Protein AF-A0A7S3B4L1-F1 (afdb_monomer)

Sequence (100 aa):
MALTSVAMGAARWLTVKEYSSSAACYEQLQALGLVVFAACPPPATGGGVAEKGTDHSAGVQPSSATPIGELPFSSGRGAALVFGDETNGVSNRWLEAADA

Radius of gyration: 16.6 Å; Cα contacts (8 Å, |Δi|>4): 80; chains: 1; bounding box: 44×28×44 Å

Secondary structure (DSSP, 8-state):
-----TTTTGGGTS-----SSHHHHHHHHHHTTPEEEE--PPP--S-S---S-----SSS-GGGPPPGGGS-GGGSS-EEEE--BTTTBS-HHHHHHS--

Structure (mmCIF, N/CA/C/O backbone):
data_AF-A0A7S3B4L1-F1
#
_entry.id   AF-A0A7S3B4L1-F1
#
loop_
_atom_site.group_PDB
_atom_site.id
_atom_site.type_symbol
_atom_site.label_atom_id
_atom_site.label_alt_id
_atom_site.label_comp_id
_atom_site.label_asym_id
_atom_site.label_entity_id
_atom_site.label_seq_id
_atom_site.pdbx_PDB_ins_code
_atom_site.Cartn_x
_atom_site.Cartn_y
_atom_site.Cartn_z
_atom_site.occupancy
_atom_site.B_iso_or_equiv
_atom_site.auth_seq_id
_atom_site.auth_comp_id
_atom_site.auth_asym_id
_atom_site.auth_atom_id
_atom_site.pdbx_PDB_model_num
ATOM 1 N N . MET A 1 1 ? -7.850 4.951 -31.171 1.00 40.94 1 MET A N 1
ATOM 2 C CA . MET A 1 1 ? -7.089 3.748 -30.779 1.00 40.94 1 MET A CA 1
ATOM 3 C C . MET A 1 1 ? -7.523 3.420 -29.359 1.00 40.94 1 MET A C 1
ATOM 5 O O . MET A 1 1 ? -7.224 4.196 -28.464 1.00 40.94 1 MET A O 1
ATOM 9 N N . ALA A 1 2 ? -8.376 2.412 -29.168 1.00 44.69 2 ALA A N 1
ATOM 10 C CA . ALA A 1 2 ? -8.849 2.059 -27.832 1.00 44.69 2 ALA A CA 1
ATOM 11 C C . ALA A 1 2 ? -7.685 1.396 -27.089 1.00 44.69 2 ALA A C 1
ATOM 13 O O . ALA A 1 2 ? -7.236 0.330 -27.501 1.00 44.69 2 ALA A O 1
ATOM 14 N N . LEU A 1 3 ? -7.164 2.053 -26.050 1.00 51.09 3 LEU A N 1
ATOM 15 C CA . LEU A 1 3 ? -6.231 1.431 -25.116 1.00 51.09 3 LEU A CA 1
ATOM 16 C C . LEU A 1 3 ? -6.946 0.213 -24.528 1.00 51.09 3 LEU A C 1
ATOM 18 O O . LEU A 1 3 ? -7.902 0.352 -23.765 1.00 51.09 3 LEU A O 1
ATOM 22 N N . THR A 1 4 ? -6.537 -0.983 -24.943 1.00 56.41 4 THR A N 1
ATOM 23 C CA . THR A 1 4 ? -6.956 -2.227 -24.304 1.00 56.41 4 THR A CA 1
ATOM 24 C C . THR A 1 4 ? -6.561 -2.120 -22.842 1.00 56.41 4 THR A C 1
ATOM 26 O O . THR A 1 4 ? -5.376 -2.046 -22.522 1.00 56.41 4 THR A O 1
ATOM 29 N N . SER A 1 5 ? -7.557 -2.025 -21.964 1.00 68.12 5 SER A N 1
ATOM 30 C CA . SER A 1 5 ? -7.335 -1.929 -20.527 1.00 68.12 5 SER A CA 1
ATOM 31 C C . SER A 1 5 ? -6.488 -3.120 -20.071 1.00 68.12 5 SER A C 1
ATOM 33 O O . SER A 1 5 ? -6.937 -4.263 -20.135 1.00 68.12 5 SER A O 1
ATOM 35 N N . VAL A 1 6 ? -5.267 -2.848 -19.597 1.00 82.44 6 VAL A N 1
ATOM 36 C CA . VAL A 1 6 ? -4.331 -3.854 -19.053 1.00 82.44 6 VAL A CA 1
ATOM 37 C C . VAL A 1 6 ? -4.903 -4.523 -17.793 1.00 82.44 6 VAL A C 1
ATOM 39 O O . VAL A 1 6 ? -4.434 -5.567 -17.360 1.00 82.44 6 VAL A O 1
ATOM 42 N N . ALA A 1 7 ? -5.976 -3.966 -17.226 1.00 80.94 7 ALA A N 1
ATOM 43 C CA . ALA A 1 7 ? -6.587 -4.448 -15.999 1.00 80.94 7 ALA A CA 1
ATOM 44 C C . ALA A 1 7 ? -7.243 -5.835 -16.119 1.00 80.94 7 ALA A C 1
ATOM 46 O O . ALA A 1 7 ? -7.614 -6.384 -15.090 1.00 80.94 7 ALA A O 1
ATOM 47 N N . MET A 1 8 ? -7.442 -6.397 -17.323 1.00 86.31 8 MET A N 1
ATOM 48 C CA . MET A 1 8 ? -7.994 -7.755 -17.524 1.00 86.31 8 MET A CA 1
ATOM 49 C C . MET A 1 8 ? -9.276 -8.045 -16.703 1.00 86.31 8 MET A C 1
ATOM 51 O O . MET A 1 8 ? -9.523 -9.166 -16.269 1.00 86.31 8 MET A O 1
ATOM 55 N N . GLY A 1 9 ? -10.104 -7.020 -16.463 1.00 88.81 9 GLY A N 1
ATOM 56 C CA . GLY A 1 9 ? -11.327 -7.109 -15.652 1.00 88.81 9 GLY A CA 1
ATOM 57 C C . GLY A 1 9 ? -11.173 -6.793 -14.156 1.00 88.81 9 GLY A C 1
ATOM 58 O O . GLY A 1 9 ? -12.191 -6.621 -13.488 1.00 88.81 9 GLY A O 1
ATOM 59 N N . ALA A 1 10 ? -9.956 -6.625 -13.630 1.00 88.12 10 ALA A N 1
ATOM 60 C CA . ALA A 1 10 ? -9.693 -6.279 -12.227 1.00 88.12 10 ALA A CA 1
ATOM 61 C C . ALA A 1 10 ? -10.344 -4.954 -11.803 1.00 88.12 10 ALA A C 1
ATOM 63 O O . ALA A 1 10 ? -10.829 -4.832 -10.682 1.00 88.12 10 ALA A O 1
ATOM 64 N N . ALA A 1 11 ? -10.461 -3.998 -12.730 1.00 86.69 11 ALA A N 1
ATOM 65 C CA . ALA A 1 11 ? -11.135 -2.718 -12.498 1.00 86.69 11 ALA A CA 1
ATOM 66 C C . ALA A 1 11 ? -12.616 -2.855 -12.081 1.00 86.69 11 ALA A C 1
ATOM 68 O O . ALA A 1 11 ? -13.206 -1.898 -11.599 1.00 86.69 11 ALA A O 1
ATOM 69 N N . ARG A 1 12 ? -13.232 -4.033 -12.259 1.00 88.38 12 ARG A N 1
ATOM 70 C CA . ARG A 1 12 ? -14.604 -4.318 -11.804 1.00 88.38 12 ARG A CA 1
ATOM 71 C C . ARG A 1 12 ? -14.686 -4.737 -10.334 1.00 88.38 12 ARG A C 1
ATOM 73 O O . ARG A 1 12 ? -15.778 -4.737 -9.779 1.00 88.38 12 ARG A O 1
ATOM 80 N N . TRP A 1 13 ? -13.562 -5.135 -9.743 1.00 92.88 13 TRP A N 1
ATOM 81 C CA . TRP A 1 13 ? -13.483 -5.738 -8.408 1.00 92.88 13 TRP A CA 1
ATOM 82 C C . TRP A 1 13 ? -12.625 -4.925 -7.439 1.00 92.88 13 TRP A C 1
ATOM 84 O O . TRP A 1 13 ? -12.703 -5.134 -6.232 1.00 92.88 13 TRP A O 1
ATOM 94 N N . LEU A 1 14 ? -11.808 -4.010 -7.963 1.00 91.56 14 LEU A N 1
ATOM 95 C CA . LEU A 1 14 ? -10.913 -3.161 -7.190 1.00 91.56 14 LEU A CA 1
ATOM 96 C C . LEU A 1 14 ? -11.391 -1.712 -7.211 1.00 91.56 14 LEU A C 1
ATOM 98 O O . LEU A 1 14 ? -11.725 -1.168 -8.264 1.00 91.56 14 LEU A O 1
ATOM 102 N N . THR A 1 15 ? -11.355 -1.074 -6.046 1.00 92.75 15 THR A N 1
ATOM 103 C CA . THR A 1 15 ? -11.580 0.365 -5.922 1.00 92.75 15 THR A CA 1
ATOM 104 C C . THR A 1 15 ? -10.269 1.097 -6.164 1.00 92.75 15 THR A C 1
ATOM 106 O O . THR A 1 15 ? -9.310 0.922 -5.416 1.00 92.75 15 THR A O 1
ATOM 109 N N . VAL A 1 16 ? -10.245 1.957 -7.179 1.00 91.25 16 VAL A N 1
ATOM 110 C CA . VAL A 1 16 ? -9.152 2.908 -7.398 1.00 91.25 16 VAL A CA 1
ATOM 111 C C . VAL A 1 16 ? -9.580 4.254 -6.829 1.00 91.25 16 VAL A C 1
ATOM 113 O O . VAL A 1 16 ? -10.643 4.766 -7.179 1.00 91.25 16 VAL A O 1
ATOM 116 N N . LYS A 1 17 ? -8.767 4.816 -5.933 1.00 94.19 17 LYS A N 1
ATOM 117 C CA . LYS A 1 17 ? -8.995 6.138 -5.347 1.00 94.19 17 LYS A CA 1
ATOM 118 C C . LYS A 1 17 ? -7.788 7.024 -5.608 1.00 94.19 17 LYS A C 1
ATOM 120 O O . LYS A 1 17 ? -6.679 6.701 -5.191 1.00 94.19 17 LYS A O 1
ATOM 125 N N . GLU A 1 18 ? -8.032 8.147 -6.266 1.00 95.06 18 GLU A N 1
ATOM 126 C CA . GLU A 1 18 ? -7.035 9.190 -6.474 1.00 95.06 18 GLU A CA 1
ATOM 127 C C . GLU A 1 18 ? -7.046 10.168 -5.297 1.00 95.06 18 GLU A C 1
ATOM 129 O O . GLU A 1 18 ? -8.099 10.509 -4.752 1.00 95.06 18 GLU A O 1
ATOM 134 N N . TYR A 1 19 ? -5.858 10.617 -4.903 1.00 95.19 19 TYR A N 1
ATOM 135 C CA . TYR A 1 19 ? -5.670 11.598 -3.841 1.00 95.19 19 TYR A CA 1
ATOM 136 C C . TYR A 1 19 ? -5.051 12.863 -4.425 1.00 95.19 19 TYR A C 1
ATOM 138 O O . TYR A 1 19 ? -4.197 12.798 -5.305 1.00 95.19 19 TYR A O 1
ATOM 146 N N . SER A 1 20 ? -5.452 14.022 -3.901 1.00 94.69 20 SER A N 1
ATOM 147 C CA . SER A 1 20 ? -4.927 15.325 -4.330 1.00 94.69 20 SER A CA 1
ATOM 148 C C . SER A 1 20 ? -3.451 15.527 -3.979 1.00 94.69 20 SER A C 1
ATOM 150 O O . SER A 1 20 ? -2.783 16.372 -4.571 1.00 94.69 20 SER A O 1
ATOM 152 N N . SER A 1 21 ? -2.937 14.772 -3.005 1.00 93.88 21 SER A N 1
ATOM 153 C CA . SER A 1 21 ? -1.526 14.753 -2.634 1.00 93.88 21 SER A CA 1
ATOM 154 C C . SER A 1 21 ? -1.148 13.439 -1.950 1.00 93.88 21 SER A C 1
ATOM 156 O O . SER A 1 21 ? -2.000 12.728 -1.410 1.00 93.88 21 SER A O 1
ATOM 158 N N . SER A 1 22 ? 0.153 13.143 -1.914 1.00 90.56 22 SER A N 1
ATOM 159 C CA . SER A 1 22 ? 0.687 12.006 -1.161 1.00 90.56 22 SER A CA 1
ATOM 160 C C . SER A 1 22 ? 0.444 12.128 0.347 1.00 90.56 22 SER A C 1
ATOM 162 O O . SER A 1 22 ? 0.190 11.121 0.998 1.00 90.56 22 SER A O 1
ATOM 164 N N . ALA A 1 23 ? 0.464 13.351 0.891 1.00 91.12 23 ALA A N 1
ATOM 165 C CA . ALA A 1 23 ? 0.182 13.609 2.302 1.00 91.12 23 ALA A CA 1
ATOM 166 C C . ALA A 1 23 ? -1.271 13.260 2.658 1.00 91.12 23 ALA A C 1
ATOM 168 O O . ALA A 1 23 ? -1.506 12.540 3.620 1.00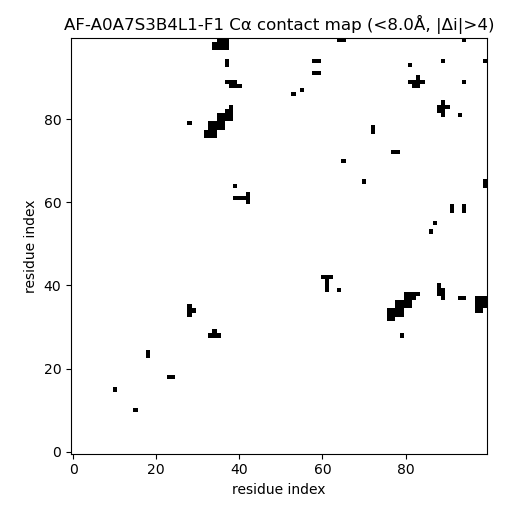 91.12 23 ALA A O 1
ATOM 169 N N . ALA A 1 24 ? -2.233 13.670 1.822 1.00 94.25 24 ALA A N 1
ATOM 170 C CA . ALA A 1 24 ? -3.642 13.323 2.013 1.00 94.25 24 ALA A CA 1
ATOM 171 C C . ALA A 1 24 ? -3.888 11.804 1.941 1.00 94.25 24 ALA A C 1
ATOM 173 O O . ALA A 1 24 ? -4.743 11.274 2.649 1.00 94.25 24 ALA A O 1
ATOM 174 N N . CYS A 1 25 ? -3.132 11.091 1.098 1.00 95.12 25 CYS A N 1
ATOM 175 C CA . CYS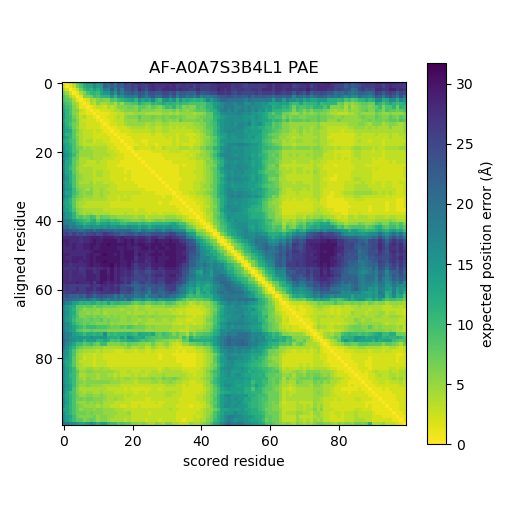 A 1 25 ? -3.154 9.630 1.076 1.00 95.12 25 CYS A CA 1
ATOM 176 C C . CYS A 1 25 ? -2.655 9.055 2.408 1.00 95.12 25 CYS A C 1
ATOM 178 O O . CYS A 1 25 ? -3.350 8.251 3.025 1.00 95.12 25 CYS A O 1
ATOM 180 N N . TYR A 1 26 ? -1.496 9.510 2.885 1.00 92.38 26 TYR A N 1
ATOM 181 C CA . TYR A 1 26 ? -0.904 9.037 4.134 1.00 92.38 26 TYR 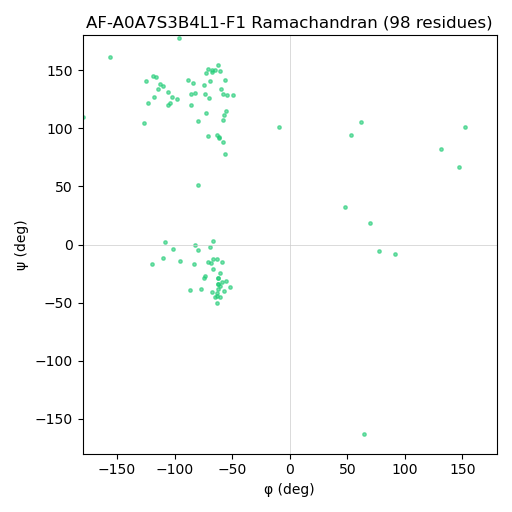A CA 1
ATOM 182 C C . TYR A 1 26 ? -1.804 9.289 5.357 1.00 92.38 26 TYR A C 1
ATOM 184 O O . TYR A 1 26 ? -2.051 8.365 6.130 1.00 92.38 26 TYR A O 1
ATOM 192 N N . GLU A 1 27 ? -2.384 10.485 5.487 1.00 93.06 27 GLU A N 1
ATOM 193 C CA . GLU A 1 27 ? -3.349 10.810 6.552 1.00 93.06 27 GLU A CA 1
ATOM 194 C C . GLU A 1 27 ? -4.559 9.864 6.543 1.00 93.06 27 GLU A C 1
ATOM 196 O O . GLU A 1 27 ? -5.013 9.405 7.592 1.00 93.06 27 GLU A O 1
ATOM 201 N N . GLN A 1 28 ? -5.066 9.513 5.357 1.00 94.69 28 GLN A N 1
ATOM 202 C CA . GLN A 1 28 ? -6.163 8.557 5.234 1.00 94.69 28 GLN A CA 1
ATOM 203 C C . GLN A 1 28 ? -5.740 7.139 5.657 1.00 94.69 28 GLN A C 1
ATOM 205 O O . GLN A 1 28 ? -6.519 6.449 6.316 1.00 94.69 28 GLN A O 1
ATOM 210 N N . LEU A 1 29 ? -4.531 6.693 5.299 1.00 93.31 29 LEU A N 1
ATOM 211 C CA . LEU A 1 29 ? -4.009 5.384 5.716 1.00 93.31 29 LEU A CA 1
ATOM 212 C C . LEU A 1 29 ? -3.859 5.308 7.241 1.00 93.31 29 LEU A C 1
ATOM 214 O O . LEU A 1 29 ? -4.269 4.315 7.846 1.00 93.31 29 LEU A O 1
ATOM 218 N N . GLN A 1 30 ? -3.366 6.383 7.862 1.00 90.56 30 GLN A N 1
ATOM 219 C CA . GLN A 1 30 ? -3.285 6.501 9.317 1.00 90.56 30 GLN A CA 1
ATOM 220 C C . GLN A 1 30 ? -4.668 6.483 9.975 1.00 90.56 30 GLN A C 1
ATOM 222 O O . GLN A 1 30 ? -4.871 5.765 10.953 1.00 90.56 30 GLN A O 1
ATOM 227 N N . ALA A 1 31 ? -5.645 7.211 9.424 1.00 93.00 31 ALA A N 1
ATOM 228 C CA . ALA A 1 31 ? -7.015 7.227 9.940 1.00 93.00 31 ALA A CA 1
ATOM 229 C C . ALA A 1 31 ? -7.692 5.844 9.883 1.00 93.00 31 ALA A C 1
ATOM 231 O O . ALA A 1 31 ? -8.542 5.533 10.716 1.00 93.00 31 ALA A O 1
ATOM 232 N N . LEU A 1 32 ? -7.303 5.000 8.922 1.00 92.12 32 LEU A N 1
ATOM 233 C CA . LEU A 1 32 ? -7.743 3.605 8.817 1.00 92.12 32 LEU A CA 1
ATOM 234 C C . LEU A 1 32 ? -6.984 2.654 9.764 1.00 92.12 32 LEU A C 1
ATOM 236 O O . LEU A 1 32 ? -7.321 1.472 9.834 1.00 92.12 32 LEU A O 1
ATOM 240 N N . GLY A 1 33 ? -5.969 3.139 10.484 1.00 91.00 33 GLY A N 1
ATOM 241 C CA . GLY A 1 33 ? -5.149 2.343 11.400 1.00 91.00 33 GLY A CA 1
ATOM 242 C C . GLY A 1 33 ? -4.224 1.339 10.704 1.00 91.00 33 GLY A C 1
ATOM 243 O O . GLY A 1 33 ? -3.761 0.387 11.350 1.00 91.00 33 GLY A O 1
ATOM 244 N N . LEU A 1 34 ? -3.970 1.531 9.404 1.00 91.50 34 LEU A N 1
ATOM 245 C CA . LEU A 1 34 ? -3.143 0.639 8.596 1.00 91.50 34 LEU A CA 1
ATOM 246 C C . LEU A 1 34 ? -1.664 0.782 8.960 1.00 91.50 34 LEU A C 1
ATOM 248 O O . LEU A 1 34 ? -1.210 1.866 9.313 1.00 91.50 34 LEU A O 1
ATOM 252 N N . VAL A 1 35 ? -0.930 -0.322 8.854 1.00 91.69 35 VAL A N 1
ATOM 253 C CA . VAL A 1 35 ? 0.537 -0.324 8.895 1.00 91.69 35 VAL A CA 1
ATOM 254 C C . VAL A 1 35 ? 1.050 -0.047 7.487 1.00 91.69 35 VAL A C 1
ATOM 256 O O . VAL A 1 35 ? 0.601 -0.686 6.535 1.00 91.69 35 VAL A O 1
ATOM 259 N N . VAL A 1 36 ? 1.953 0.911 7.340 1.00 92.00 36 VAL A N 1
ATOM 260 C CA . VAL A 1 36 ? 2.471 1.381 6.056 1.00 92.00 36 VAL A CA 1
ATOM 261 C C . VAL A 1 36 ? 3.870 0.820 5.841 1.00 92.00 36 VAL A C 1
ATOM 263 O O . VAL A 1 36 ? 4.769 1.099 6.622 1.00 92.00 36 VAL A O 1
ATOM 266 N N . PHE A 1 37 ? 4.067 0.080 4.755 1.00 92.50 37 PHE A N 1
ATOM 267 C CA . PHE A 1 37 ? 5.372 -0.443 4.354 1.00 92.50 37 PHE A CA 1
ATOM 268 C C . PHE A 1 37 ? 5.821 0.188 3.041 1.00 92.50 37 PHE A C 1
ATOM 270 O O . PHE A 1 37 ? 5.037 0.246 2.087 1.00 92.50 37 PHE A O 1
ATOM 277 N N . ALA A 1 38 ? 7.073 0.630 2.969 1.00 92.25 38 ALA A N 1
ATOM 278 C CA . ALA A 1 38 ? 7.642 1.221 1.764 1.00 92.25 38 ALA A CA 1
ATOM 279 C C . ALA A 1 38 ? 8.615 0.268 1.064 1.00 92.25 38 ALA A C 1
ATOM 281 O O . ALA A 1 38 ? 9.527 -0.290 1.666 1.00 92.25 38 ALA A O 1
ATOM 282 N N . ALA A 1 39 ? 8.442 0.095 -0.247 1.00 90.25 39 ALA A N 1
ATOM 283 C CA . ALA A 1 39 ? 9.367 -0.698 -1.041 1.00 90.25 39 ALA A CA 1
ATOM 284 C C . ALA A 1 39 ? 10.690 0.058 -1.256 1.00 90.25 39 ALA A C 1
ATOM 286 O O . ALA A 1 39 ? 10.698 1.196 -1.728 1.00 90.25 39 ALA A O 1
ATOM 287 N N . CYS A 1 40 ? 11.808 -0.606 -0.967 1.00 84.25 40 CYS A N 1
ATOM 288 C CA . CYS A 1 40 ? 13.158 -0.096 -1.198 1.00 84.25 40 CYS A CA 1
ATOM 289 C C . CYS A 1 40 ? 13.947 -1.102 -2.057 1.00 84.25 40 CYS A C 1
ATOM 291 O O . CYS A 1 40 ? 13.779 -2.314 -1.869 1.00 84.25 40 CYS A O 1
ATOM 293 N N . PRO A 1 41 ? 14.775 -0.649 -3.020 1.00 76.00 41 PRO A N 1
ATOM 294 C CA . PRO A 1 41 ? 15.632 -1.546 -3.786 1.00 76.00 41 PRO A CA 1
ATOM 295 C C . PRO A 1 41 ? 16.612 -2.307 -2.875 1.00 76.00 41 PRO A C 1
ATOM 297 O O . PRO A 1 41 ? 17.046 -1.782 -1.847 1.00 76.00 41 PRO A O 1
ATOM 300 N N . PRO A 1 42 ? 16.993 -3.544 -3.242 1.00 68.50 42 PRO A N 1
ATOM 301 C CA . PRO A 1 42 ? 17.952 -4.318 -2.467 1.00 68.50 42 PRO A CA 1
ATOM 302 C C . PRO A 1 42 ? 19.321 -3.618 -2.417 1.00 68.50 42 PRO A C 1
ATOM 304 O O . PRO A 1 42 ? 19.675 -2.878 -3.342 1.00 68.50 42 PRO A O 1
ATOM 307 N N . PRO A 1 43 ? 20.132 -3.874 -1.374 1.00 61.53 43 PRO A N 1
ATOM 308 C CA . PRO A 1 43 ? 21.489 -3.350 -1.316 1.00 61.53 43 PRO A CA 1
ATOM 309 C C . PRO A 1 43 ? 22.276 -3.817 -2.542 1.00 61.53 43 PRO A C 1
ATOM 311 O O . PRO A 1 43 ? 22.308 -5.011 -2.854 1.00 61.53 43 PRO A O 1
ATOM 314 N N . ALA A 1 44 ? 22.930 -2.872 -3.222 1.00 60.91 44 ALA A N 1
ATOM 315 C CA . ALA A 1 44 ? 23.818 -3.157 -4.340 1.00 60.91 44 ALA A CA 1
ATOM 316 C C . ALA A 1 44 ? 24.981 -4.033 -3.848 1.00 60.91 44 ALA A C 1
ATOM 318 O O . ALA A 1 44 ? 25.988 -3.550 -3.333 1.00 60.91 44 ALA A O 1
ATOM 319 N N . THR A 1 45 ? 24.824 -5.348 -3.964 1.00 49.06 45 THR A N 1
ATOM 320 C CA . THR A 1 45 ? 25.874 -6.306 -3.629 1.00 49.06 45 THR A CA 1
ATOM 321 C C . THR A 1 45 ? 26.814 -6.326 -4.831 1.00 49.06 45 THR A C 1
ATOM 323 O O . THR A 1 45 ? 26.430 -6.764 -5.912 1.00 49.06 45 THR A O 1
ATOM 326 N N . GLY A 1 46 ? 27.997 -5.725 -4.692 1.00 49.56 46 GLY A 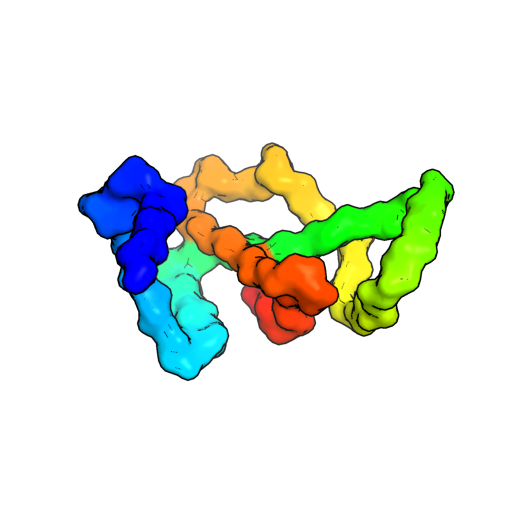N 1
ATOM 327 C CA . GLY A 1 46 ? 28.902 -5.458 -5.810 1.00 49.56 46 GLY A CA 1
ATOM 328 C C . GLY A 1 46 ? 29.251 -6.700 -6.638 1.00 49.56 46 GLY A C 1
ATOM 329 O O . GLY A 1 46 ? 29.718 -7.699 -6.096 1.00 49.56 46 GLY A O 1
ATOM 330 N N . GLY A 1 47 ? 29.086 -6.592 -7.961 1.00 42.50 47 GLY A N 1
ATOM 331 C CA . GLY A 1 47 ? 29.624 -7.553 -8.925 1.00 42.50 47 GLY A CA 1
ATOM 332 C C . GLY A 1 47 ? 28.774 -7.756 -10.178 1.00 42.50 47 GLY A C 1
ATOM 333 O O . GLY A 1 47 ? 28.281 -8.855 -10.392 1.00 42.50 47 GLY A O 1
ATOM 334 N N . GLY A 1 48 ? 28.636 -6.738 -11.035 1.00 38.56 48 GLY A N 1
ATOM 335 C CA . GLY A 1 48 ? 28.113 -6.953 -12.390 1.00 38.56 48 GLY A CA 1
ATOM 336 C C . GLY A 1 48 ? 27.407 -5.749 -12.997 1.00 38.56 48 GLY A C 1
ATOM 337 O O . GLY A 1 48 ? 26.251 -5.507 -12.700 1.00 38.56 48 GLY A O 1
ATOM 338 N N . VAL A 1 49 ? 28.130 -5.054 -13.879 1.00 41.66 49 VAL A N 1
ATOM 339 C CA . VAL A 1 49 ? 27.662 -4.064 -14.865 1.00 41.66 49 VAL A CA 1
ATOM 340 C C . VAL A 1 49 ? 26.815 -2.920 -14.296 1.00 41.66 49 VAL A C 1
ATOM 342 O O . VAL A 1 49 ? 25.596 -2.983 -14.197 1.00 41.66 49 VAL A O 1
ATOM 345 N N . ALA A 1 50 ? 27.494 -1.812 -13.995 1.00 44.53 50 ALA A N 1
ATOM 346 C CA . ALA A 1 50 ? 26.858 -0.510 -13.894 1.00 44.53 50 ALA A CA 1
ATOM 347 C C . ALA A 1 50 ? 26.235 -0.150 -15.254 1.00 44.53 50 ALA A C 1
ATOM 349 O O . ALA A 1 50 ? 26.894 0.434 -16.119 1.00 44.53 50 ALA A O 1
ATOM 350 N N . GLU A 1 51 ? 24.964 -0.492 -15.452 1.00 42.22 51 GLU A N 1
ATOM 351 C CA . GLU A 1 51 ? 24.142 0.178 -16.450 1.00 42.22 51 GLU A CA 1
ATOM 352 C C . GLU A 1 51 ? 23.844 1.586 -15.934 1.00 42.22 51 GLU A C 1
ATOM 354 O O . GLU A 1 51 ? 22.986 1.850 -15.102 1.00 42.22 51 GLU A O 1
ATOM 359 N N . LYS A 1 52 ? 24.728 2.473 -16.377 1.00 45.88 52 LYS A N 1
ATOM 360 C CA . LYS A 1 52 ? 24.649 3.925 -16.455 1.00 45.88 52 LYS A CA 1
ATOM 361 C C . LYS A 1 52 ? 23.262 4.519 -16.151 1.00 45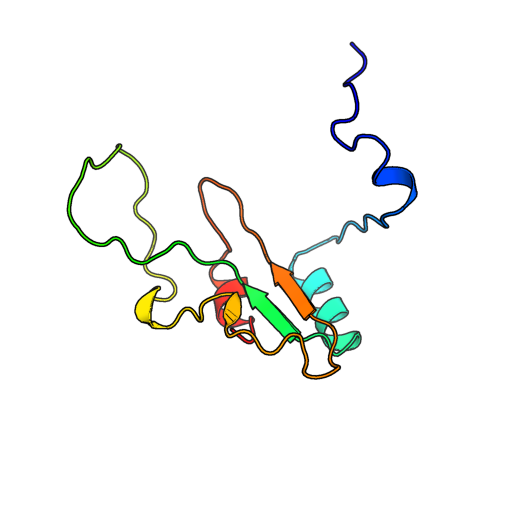.88 52 LYS A C 1
ATOM 363 O O . LYS A 1 52 ? 22.434 4.658 -17.045 1.00 45.88 52 LYS A O 1
ATOM 368 N N . GLY A 1 53 ? 23.115 5.036 -14.933 1.00 39.56 53 GLY A N 1
ATOM 369 C CA . GLY A 1 53 ? 22.204 6.142 -14.646 1.00 39.56 53 GLY A CA 1
ATOM 370 C C . GLY A 1 53 ? 21.301 5.913 -13.451 1.00 39.56 53 GLY A C 1
ATOM 371 O O . GLY A 1 53 ? 20.141 5.585 -13.635 1.00 39.56 53 GLY A O 1
ATOM 372 N N . THR A 1 54 ? 21.815 6.154 -12.245 1.00 40.78 54 THR A N 1
ATOM 373 C CA . THR A 1 54 ? 21.097 6.877 -11.181 1.00 40.78 54 THR A CA 1
ATOM 374 C C . THR A 1 54 ? 22.008 6.961 -9.967 1.00 40.78 54 THR A C 1
ATOM 376 O O . THR A 1 54 ? 22.269 5.961 -9.295 1.00 40.78 54 THR A O 1
ATOM 379 N N . ASP A 1 55 ? 22.482 8.175 -9.684 1.00 41.19 55 ASP A N 1
ATOM 380 C CA . ASP A 1 55 ? 22.866 8.571 -8.335 1.00 41.19 55 ASP A CA 1
ATOM 381 C C . ASP A 1 55 ? 21.628 8.378 -7.449 1.00 41.19 55 ASP A C 1
ATOM 383 O O . ASP A 1 55 ? 20.787 9.270 -7.318 1.00 41.19 55 ASP A O 1
ATOM 387 N N . HIS A 1 56 ? 21.471 7.168 -6.906 1.00 45.09 56 HIS A N 1
ATOM 388 C CA . HIS A 1 56 ? 20.487 6.874 -5.879 1.00 45.09 56 HIS A CA 1
ATOM 389 C C . HIS A 1 56 ? 20.882 7.712 -4.671 1.00 45.09 56 HIS A C 1
ATOM 391 O O . HIS A 1 56 ? 21.785 7.372 -3.905 1.00 45.09 56 HIS A O 1
ATOM 397 N N . SER A 1 57 ? 20.261 8.887 -4.597 1.00 40.66 57 SER A N 1
ATOM 398 C CA . SER A 1 57 ? 20.440 9.843 -3.522 1.00 40.66 57 SER A CA 1
ATOM 399 C C . SER A 1 57 ? 20.289 9.108 -2.200 1.00 40.66 57 SER A C 1
ATOM 401 O O . SER A 1 57 ? 19.328 8.374 -1.996 1.00 40.66 57 SER A O 1
ATOM 403 N N . ALA A 1 58 ? 21.278 9.300 -1.337 1.00 40.94 58 ALA A N 1
ATOM 404 C CA . ALA A 1 58 ? 21.412 8.721 -0.015 1.00 40.94 58 ALA A CA 1
ATOM 405 C C . ALA A 1 58 ? 20.202 9.018 0.902 1.00 40.94 58 ALA A C 1
ATOM 407 O O . ALA A 1 58 ? 20.268 9.885 1.770 1.00 40.94 58 ALA A O 1
ATOM 408 N N . GLY A 1 59 ? 19.098 8.302 0.709 1.00 45.00 59 GLY A N 1
ATOM 409 C CA . GLY A 1 59 ? 1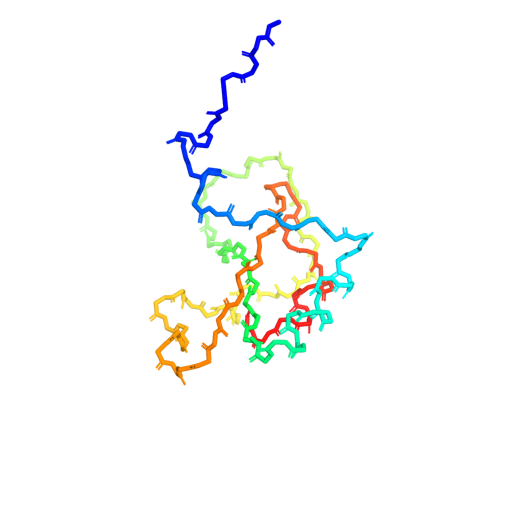7.898 8.329 1.537 1.00 45.00 59 GLY A CA 1
ATOM 410 C C . GLY A 1 59 ? 17.560 6.905 1.950 1.00 45.00 59 GLY A C 1
ATOM 411 O O . GLY A 1 59 ? 17.087 6.132 1.131 1.00 45.00 59 GLY A O 1
ATOM 412 N N . VAL A 1 60 ? 17.849 6.580 3.214 1.00 47.56 60 VAL A N 1
ATOM 413 C CA . VAL A 1 60 ? 17.676 5.269 3.868 1.00 47.56 60 VAL A CA 1
ATOM 414 C C . VAL A 1 60 ? 18.511 4.150 3.232 1.00 47.56 60 VAL A C 1
ATOM 416 O O . VAL A 1 60 ? 18.221 3.633 2.158 1.00 47.56 60 VAL A O 1
ATOM 419 N N . GLN A 1 61 ? 19.588 3.750 3.917 1.00 49.69 61 GLN A N 1
ATOM 420 C CA . GLN A 1 61 ? 20.354 2.585 3.486 1.00 49.69 61 GLN A CA 1
ATOM 421 C C . GLN A 1 61 ? 19.452 1.337 3.463 1.00 49.69 61 GLN A C 1
ATOM 423 O O . GLN A 1 61 ? 18.798 1.048 4.463 1.00 49.69 61 GLN A O 1
ATOM 428 N N . PRO A 1 62 ? 19.499 0.518 2.400 1.00 54.22 62 PRO A N 1
ATOM 429 C CA . PRO A 1 62 ? 18.773 -0.753 2.325 1.00 54.22 62 PRO A CA 1
ATOM 430 C C . PRO A 1 62 ? 19.274 -1.819 3.321 1.00 54.22 62 PRO A C 1
ATOM 432 O O . PRO A 1 62 ? 18.776 -2.940 3.327 1.00 54.22 62 PRO A O 1
ATOM 435 N N . SER A 1 63 ? 20.245 -1.492 4.182 1.00 52.66 63 SER A N 1
ATOM 436 C CA . SER A 1 63 ? 20.732 -2.362 5.257 1.00 52.66 63 SER A CA 1
ATOM 437 C C . SER A 1 63 ? 19.702 -2.593 6.372 1.00 52.66 63 SER A C 1
ATOM 439 O O . SER A 1 63 ? 19.870 -3.536 7.140 1.00 52.66 63 SER A O 1
ATOM 441 N N . SER A 1 64 ? 18.639 -1.780 6.450 1.00 63.88 64 SER A N 1
ATOM 442 C CA . SER A 1 64 ? 17.540 -1.938 7.417 1.00 63.88 64 SER A CA 1
ATOM 443 C C . SER A 1 64 ? 16.217 -2.409 6.805 1.00 63.88 64 SER A C 1
ATOM 445 O O . SER A 1 64 ? 15.223 -2.493 7.524 1.00 63.88 64 SER A O 1
ATOM 447 N N . ALA A 1 65 ? 16.166 -2.683 5.497 1.00 76.31 65 ALA A N 1
ATOM 448 C CA . ALA A 1 65 ? 14.934 -3.118 4.847 1.00 76.31 65 ALA A CA 1
ATOM 449 C C . ALA A 1 65 ? 14.568 -4.539 5.302 1.00 76.31 65 ALA A C 1
ATOM 451 O O . ALA A 1 65 ? 15.376 -5.464 5.198 1.00 76.31 65 ALA A O 1
ATOM 452 N N . THR A 1 66 ? 13.341 -4.717 5.792 1.00 84.94 66 THR A N 1
ATOM 453 C CA . THR A 1 66 ? 12.849 -6.032 6.224 1.00 84.94 66 THR A CA 1
ATOM 454 C C . TH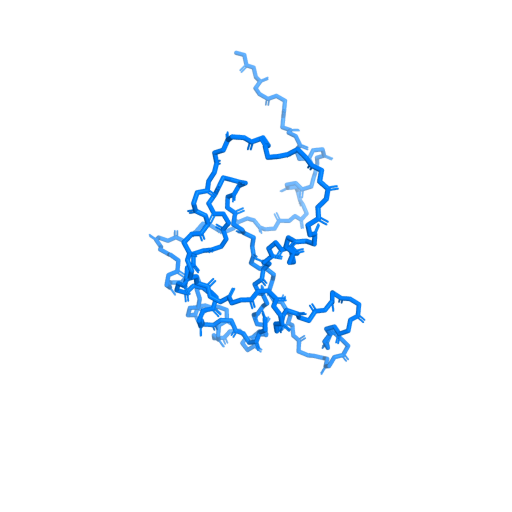R A 1 66 ? 12.359 -6.823 5.006 1.00 84.94 66 THR A C 1
ATOM 456 O O . THR A 1 66 ? 11.571 -6.290 4.218 1.00 84.94 66 THR A O 1
ATOM 459 N N . PRO A 1 67 ? 12.779 -8.087 4.813 1.00 87.00 67 PRO A N 1
ATOM 460 C CA . PRO A 1 67 ? 12.252 -8.923 3.740 1.00 87.00 67 PRO A CA 1
ATOM 461 C C . PRO A 1 67 ? 10.727 -9.058 3.820 1.00 87.00 67 PRO A C 1
ATOM 463 O O . PRO A 1 67 ? 10.168 -9.238 4.899 1.00 87.00 67 PRO A O 1
ATOM 466 N N . ILE A 1 68 ? 10.039 -9.063 2.672 1.00 87.69 68 ILE A N 1
ATOM 467 C CA . ILE A 1 68 ? 8.564 -9.130 2.626 1.00 87.69 68 ILE A CA 1
ATOM 468 C C . ILE A 1 68 ? 7.982 -10.342 3.376 1.00 87.69 68 ILE A C 1
ATOM 470 O O . ILE A 1 68 ? 6.897 -10.252 3.942 1.00 87.69 68 ILE A O 1
ATOM 474 N N . GLY A 1 69 ? 8.706 -11.468 3.409 1.00 85.94 69 GLY A N 1
ATOM 475 C CA . GLY A 1 69 ? 8.292 -12.682 4.122 1.00 85.94 69 GLY A CA 1
ATOM 476 C C . GLY A 1 69 ? 8.344 -12.570 5.649 1.00 85.94 69 GLY A C 1
ATOM 477 O O . GLY A 1 69 ? 7.747 -13.397 6.332 1.00 85.94 69 GLY A O 1
ATOM 478 N N . GLU A 1 70 ? 9.028 -11.557 6.177 1.00 88.06 70 GLU A N 1
ATOM 479 C CA . GLU A 1 70 ? 9.175 -11.295 7.612 1.00 88.06 70 GLU A CA 1
ATOM 480 C C . GLU A 1 70 ? 8.246 -10.169 8.096 1.00 88.06 70 GLU A C 1
ATOM 482 O O . GLU A 1 70 ? 8.166 -9.899 9.295 1.00 88.06 70 GLU A O 1
ATOM 487 N N . LEU A 1 71 ? 7.503 -9.526 7.186 1.00 86.56 71 LEU A N 1
ATOM 488 C CA . LEU A 1 71 ? 6.565 -8.468 7.547 1.00 86.56 71 LEU A CA 1
ATOM 489 C C . LEU A 1 71 ? 5.358 -9.028 8.325 1.00 86.56 71 LEU A C 1
ATOM 491 O O . LEU A 1 71 ? 4.812 -10.080 7.974 1.00 86.56 71 LEU A O 1
ATOM 495 N N . PRO A 1 72 ? 4.867 -8.310 9.352 1.00 84.00 72 PRO A N 1
ATOM 496 C CA . PRO A 1 72 ? 3.823 -8.792 10.253 1.00 84.00 72 PRO A CA 1
ATOM 497 C C . PRO A 1 72 ? 2.403 -8.669 9.661 1.00 84.00 72 PRO A C 1
ATOM 499 O O . PRO A 1 72 ? 1.489 -8.155 10.313 1.00 84.00 72 PRO A O 1
ATOM 502 N N . PHE A 1 73 ? 2.176 -9.171 8.442 1.00 84.94 73 PHE A N 1
ATOM 503 C CA . PHE A 1 73 ? 0.857 -9.161 7.787 1.00 84.94 73 PHE A CA 1
ATOM 504 C C . PHE A 1 73 ? -0.214 -9.937 8.569 1.00 84.94 73 PHE A C 1
ATOM 506 O O . PHE A 1 73 ? -1.403 -9.654 8.453 1.00 84.94 73 PHE A O 1
ATOM 513 N N . SER A 1 74 ? 0.191 -10.907 9.392 1.00 79.56 74 SER A N 1
ATOM 514 C CA . SER A 1 74 ? -0.706 -11.732 10.209 1.00 79.56 74 SER A CA 1
ATOM 515 C C . SER A 1 74 ? -1.145 -11.077 11.524 1.00 79.56 74 SER A C 1
ATOM 517 O O . SER A 1 74 ? -1.906 -11.681 12.276 1.00 79.56 74 SER A O 1
ATOM 519 N N . SER A 1 75 ? -0.695 -9.853 11.821 1.00 74.81 75 SER A N 1
ATOM 520 C CA . SER A 1 75 ? -0.981 -9.152 13.085 1.00 74.81 75 SER A CA 1
ATOM 521 C C . SER A 1 75 ? -2.444 -8.710 13.261 1.00 74.81 75 SER A C 1
ATOM 523 O O . SER A 1 75 ? -2.795 -8.145 14.295 1.00 74.81 75 SER A O 1
ATOM 525 N N . GLY A 1 76 ? -3.309 -8.941 12.266 1.00 77.81 76 GLY A N 1
ATOM 526 C CA . GLY A 1 76 ? -4.720 -8.536 12.283 1.00 77.81 76 GLY A CA 1
ATOM 527 C C . GLY A 1 76 ? -4.949 -7.049 11.992 1.00 77.81 76 GLY A C 1
ATOM 528 O O . GLY A 1 76 ? -6.093 -6.628 11.834 1.00 77.81 76 GLY A O 1
ATOM 529 N N . ARG A 1 77 ? -3.877 -6.256 11.871 1.00 83.38 77 ARG A N 1
ATOM 530 C CA . ARG A 1 77 ? -3.922 -4.888 11.346 1.00 83.38 77 ARG A CA 1
ATOM 531 C C . ARG A 1 77 ? -3.870 -4.936 9.821 1.00 83.38 77 ARG A C 1
ATOM 533 O O . ARG A 1 77 ? -3.114 -5.717 9.250 1.00 83.38 77 ARG A O 1
ATOM 540 N N . GLY A 1 78 ? -4.668 -4.101 9.157 1.00 89.88 78 GLY A N 1
ATOM 541 C CA . GLY A 1 78 ? -4.549 -3.943 7.708 1.00 89.88 78 GLY A CA 1
ATOM 542 C C . GLY A 1 78 ? -3.194 -3.333 7.337 1.00 89.88 78 GLY A C 1
ATOM 543 O O . GLY A 1 78 ? -2.623 -2.568 8.115 1.00 89.88 78 GLY A O 1
ATOM 544 N N . ALA A 1 79 ? -2.689 -3.665 6.151 1.00 92.50 79 ALA A N 1
ATOM 545 C CA . ALA A 1 79 ? -1.405 -3.186 5.651 1.00 92.50 79 ALA A CA 1
ATOM 546 C C . ALA A 1 79 ? -1.576 -2.380 4.359 1.00 92.50 79 ALA A C 1
ATOM 548 O O . ALA A 1 79 ? -2.425 -2.701 3.524 1.00 92.50 79 ALA A O 1
ATOM 549 N N . ALA A 1 80 ? -0.746 -1.357 4.190 1.00 93.88 80 ALA A N 1
ATOM 550 C CA . ALA A 1 80 ? -0.610 -0.569 2.977 1.00 93.88 80 ALA A CA 1
ATOM 551 C C . ALA A 1 80 ? 0.814 -0.721 2.437 1.00 93.88 80 ALA A C 1
ATOM 553 O O . ALA A 1 80 ? 1.780 -0.503 3.162 1.00 93.88 80 ALA A O 1
ATOM 554 N N . LEU A 1 81 ? 0.936 -1.098 1.164 1.00 93.75 81 LEU A N 1
ATOM 555 C CA . LEU A 1 81 ? 2.216 -1.224 0.470 1.00 93.75 81 LEU A CA 1
ATOM 556 C C . LEU A 1 81 ? 2.422 -0.007 -0.430 1.00 93.75 81 LEU A C 1
ATOM 558 O O . LEU A 1 81 ? 1.556 0.308 -1.250 1.00 93.75 81 LEU A O 1
ATOM 562 N N . VAL A 1 82 ? 3.561 0.662 -0.282 1.00 94.12 82 VAL A N 1
ATOM 563 C CA . VAL A 1 82 ? 3.914 1.862 -1.040 1.00 94.12 82 VAL A CA 1
ATOM 564 C C . VAL A 1 82 ? 4.969 1.506 -2.072 1.00 94.12 82 VAL A C 1
ATOM 566 O O . VAL A 1 82 ? 6.071 1.070 -1.737 1.00 94.12 82 VAL A O 1
ATOM 569 N N . PHE A 1 83 ? 4.623 1.735 -3.335 1.00 93.06 83 PHE A N 1
ATOM 570 C CA . PHE A 1 83 ? 5.511 1.551 -4.471 1.00 93.06 83 PHE A CA 1
ATOM 571 C C . PHE A 1 83 ? 5.821 2.899 -5.103 1.00 93.06 83 PHE A C 1
ATOM 573 O O . PHE A 1 83 ? 4.949 3.763 -5.228 1.00 93.06 83 PHE A O 1
ATOM 580 N N . GLY A 1 84 ? 7.084 3.067 -5.467 1.00 90.06 84 GLY A N 1
ATOM 581 C CA . GLY A 1 84 ? 7.571 4.234 -6.173 1.00 90.06 84 GLY A CA 1
ATOM 582 C C . GLY A 1 84 ? 7.629 4.019 -7.677 1.00 90.06 84 GLY A C 1
ATOM 583 O O . GLY A 1 84 ? 7.340 2.937 -8.183 1.00 90.06 84 GLY A O 1
ATOM 584 N N . ASP A 1 85 ? 8.031 5.072 -8.372 1.00 88.44 85 ASP A N 1
ATOM 585 C CA . ASP A 1 85 ? 8.347 5.015 -9.796 1.00 88.44 85 ASP A CA 1
ATOM 586 C C . ASP A 1 85 ? 9.610 4.169 -10.043 1.00 88.44 85 ASP A C 1
ATOM 588 O O . ASP A 1 85 ? 10.504 4.123 -9.201 1.00 88.44 85 ASP A O 1
ATOM 592 N N . GLU A 1 86 ? 9.706 3.522 -11.205 1.00 85.31 86 GLU A N 1
ATOM 593 C CA . GLU A 1 86 ? 10.824 2.626 -11.542 1.00 85.31 86 GLU A CA 1
ATOM 594 C C . GLU A 1 86 ? 12.180 3.347 -11.591 1.00 85.31 86 GLU A C 1
ATOM 596 O O . GLU A 1 86 ? 13.209 2.737 -11.314 1.00 85.31 86 GLU A O 1
ATOM 601 N N . THR A 1 87 ? 12.190 4.641 -11.926 1.00 83.88 87 THR A N 1
ATOM 602 C CA . THR A 1 87 ? 13.421 5.436 -12.051 1.00 83.88 87 THR A CA 1
ATOM 603 C C . THR A 1 87 ? 13.850 6.024 -10.710 1.00 83.88 87 THR A C 1
ATOM 605 O O . THR A 1 87 ? 15.041 6.107 -10.424 1.00 83.88 87 THR A O 1
ATOM 608 N N . ASN A 1 88 ? 12.890 6.476 -9.898 1.00 81.81 88 ASN A N 1
ATOM 609 C CA . ASN A 1 88 ? 13.171 7.271 -8.695 1.00 81.81 88 ASN A CA 1
ATOM 610 C C . ASN A 1 88 ? 12.895 6.539 -7.376 1.00 81.81 88 ASN A C 1
ATOM 612 O O . ASN A 1 88 ? 13.268 7.036 -6.315 1.00 81.81 88 ASN A O 1
ATOM 616 N N . GLY A 1 89 ? 12.225 5.391 -7.419 1.00 88.31 89 GLY A N 1
ATOM 617 C CA . GLY A 1 89 ? 11.791 4.672 -6.232 1.00 88.31 89 GLY A CA 1
ATOM 618 C C . GLY A 1 89 ? 10.762 5.445 -5.403 1.00 88.31 89 GLY A C 1
ATOM 619 O O . GLY A 1 89 ? 10.075 6.361 -5.873 1.00 88.31 89 GLY A O 1
ATOM 620 N N . VAL A 1 90 ? 10.594 5.010 -4.153 1.00 89.44 90 VAL A N 1
ATOM 621 C CA . VAL A 1 90 ? 9.730 5.676 -3.174 1.00 89.44 90 VAL A CA 1
ATOM 622 C C . VAL A 1 90 ? 10.427 6.948 -2.693 1.00 89.44 90 VAL A C 1
ATOM 624 O O . VAL A 1 90 ? 11.623 6.945 -2.421 1.00 89.44 90 VAL A O 1
ATOM 627 N N . SER A 1 91 ? 9.692 8.055 -2.572 1.00 88.31 91 SER A N 1
ATOM 628 C CA . SER A 1 91 ? 10.297 9.311 -2.123 1.00 88.31 91 SER A CA 1
ATOM 629 C C . SER A 1 91 ? 10.754 9.236 -0.662 1.00 88.31 91 SER A C 1
ATOM 631 O O . SER A 1 91 ? 10.105 8.599 0.166 1.00 88.31 91 SER A O 1
ATOM 633 N N . ASN A 1 92 ? 11.821 9.967 -0.314 1.00 85.56 92 ASN A N 1
ATOM 634 C CA . ASN A 1 92 ? 12.365 9.992 1.054 1.00 85.56 92 ASN A CA 1
ATOM 635 C C . ASN A 1 92 ? 11.307 10.303 2.120 1.00 85.56 92 ASN A C 1
ATOM 637 O O . ASN A 1 92 ? 11.316 9.702 3.184 1.00 85.56 92 ASN A O 1
ATOM 641 N N . ARG A 1 93 ? 10.340 11.178 1.812 1.00 86.19 93 ARG A N 1
ATOM 642 C CA . ARG A 1 93 ? 9.235 11.492 2.732 1.00 86.19 93 ARG A CA 1
ATOM 643 C C . ARG A 1 93 ? 8.381 10.274 3.080 1.00 86.19 93 ARG A C 1
ATOM 645 O O . ARG A 1 93 ? 7.884 10.193 4.191 1.00 86.19 93 ARG A O 1
ATOM 652 N N . TRP A 1 94 ? 8.174 9.364 2.132 1.00 89.12 94 TRP A N 1
ATOM 653 C CA . TRP A 1 94 ? 7.454 8.117 2.382 1.00 89.12 94 TRP A CA 1
ATOM 654 C C . TRP A 1 94 ? 8.321 7.102 3.118 1.00 89.12 94 TRP A C 1
ATOM 656 O O . TRP A 1 94 ? 7.804 6.432 3.999 1.00 89.12 94 TRP A O 1
ATOM 666 N N . LEU A 1 95 ? 9.616 7.020 2.800 1.00 87.69 95 LEU A N 1
ATOM 667 C CA . LEU A 1 95 ? 10.553 6.151 3.520 1.00 87.69 95 LEU A CA 1
ATOM 668 C C . LEU A 1 95 ? 10.681 6.549 4.998 1.00 87.69 95 LEU A C 1
ATOM 670 O O . LEU A 1 95 ? 10.734 5.687 5.863 1.00 87.69 95 LEU A O 1
ATOM 674 N N . GLU A 1 96 ? 10.683 7.849 5.295 1.00 86.62 96 GLU A N 1
ATOM 675 C CA . GLU A 1 96 ? 10.727 8.375 6.666 1.00 86.62 96 GLU A CA 1
ATOM 676 C C . GLU A 1 96 ? 9.401 8.206 7.423 1.00 86.62 96 GLU A C 1
ATOM 678 O O . GLU A 1 96 ? 9.397 8.150 8.650 1.00 86.62 96 GLU A O 1
ATOM 683 N N . ALA A 1 97 ? 8.275 8.166 6.705 1.00 86.56 97 ALA A N 1
ATOM 684 C CA . ALA A 1 97 ? 6.938 8.071 7.292 1.00 86.56 97 ALA A CA 1
ATOM 685 C C . ALA A 1 97 ? 6.399 6.631 7.374 1.00 86.56 97 ALA A C 1
ATOM 687 O O . ALA A 1 97 ? 5.384 6.399 8.035 1.00 86.56 97 ALA A O 1
ATOM 688 N N . ALA A 1 98 ? 7.017 5.683 6.670 1.00 87.69 98 ALA A N 1
ATOM 689 C CA . ALA A 1 98 ? 6.636 4.279 6.702 1.00 87.69 98 ALA A CA 1
ATOM 690 C C . ALA A 1 98 ? 7.008 3.634 8.044 1.00 87.69 98 ALA A C 1
ATOM 692 O O . ALA A 1 98 ? 7.965 4.030 8.706 1.00 87.69 98 ALA A O 1
ATOM 693 N N . ASP A 1 99 ? 6.238 2.622 8.433 1.00 85.88 99 ASP A N 1
ATOM 694 C CA . ASP A 1 99 ? 6.502 1.823 9.625 1.00 85.88 99 ASP A CA 1
ATOM 695 C C . ASP A 1 99 ? 7.674 0.846 9.410 1.00 85.88 99 ASP A C 1
ATOM 697 O O . ASP A 1 99 ? 8.350 0.498 10.380 1.00 85.88 99 ASP A O 1
ATOM 701 N N . ALA A 1 100 ? 7.907 0.398 8.164 1.00 79.62 100 ALA A N 1
ATOM 702 C CA . ALA A 1 100 ? 9.094 -0.359 7.744 1.00 79.62 100 ALA A CA 1
ATOM 703 C C . ALA A 1 100 ? 9.372 -0.263 6.233 1.00 79.62 100 ALA A C 1
ATOM 705 O O . ALA A 1 100 ? 8.432 0.060 5.461 1.00 79.62 100 ALA A O 1
#

InterPro domains:
  IPR029026 tRNA (guanine-N1-)-methyltra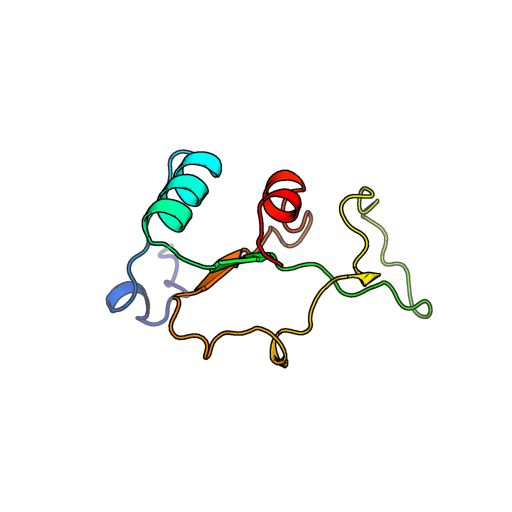nsferase, N-terminal [G3DSA:3.40.1280.10] (2-100)
  IPR029028 Alpha/beta knot methyltransferases [SSF75217] (5-99)

Nearest PDB structures (foldseek):
  6qh8-assembly2_B  TM=5.44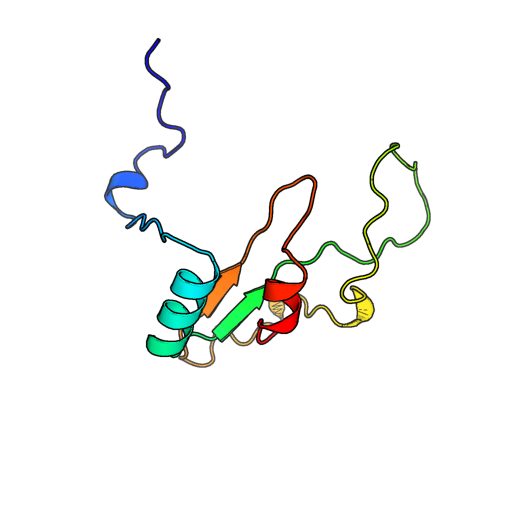7E-01  e=7.937E+00  Pseudomonas aeruginosa

Solvent-accessible surface area (backbone atoms only — not comparable to full-atom values): 6846 Å² total; per-residue (Å²): 132,84,78,76,68,86,55,82,67,47,72,81,80,50,88,85,81,91,62,100,39,74,64,62,44,50,54,50,42,52,74,69,60,37,49,38,35,46,55,72,71,76,63,86,74,87,83,80,77,88,78,84,82,73,88,75,70,95,61,78,72,45,89,74,66,76,56,79,90,73,54,72,70,84,72,81,51,54,75,42,81,45,78,44,52,93,89,72,44,48,53,60,73,50,60,73,68,30,78,79

pLDDT: mean 77.41, std 18.87, range [38.56, 95.19]

Foldseek 3Di:
DDDPPPCPCVPVVDDDDDDPDPVRVLVVCVVLVAAEDFDDDAACPDDDDDPDDDPLDPQDHNPPHDPPVPDPCVPPHHYHYDFDDPRRTDDSVSVVSHPD

Organism: NCBI:txid156174

Mean predicted aligned error: 10.1 Å